Protein AF-A0A529SZB0-F1 (afdb_monomer_lite)

pLDDT: mean 90.09, std 9.83, range [50.91, 96.69]

Radius of gyration: 10.48 Å; chains: 1; bounding box: 18×16×32 Å

Structure (mmCIF, N/CA/C/O backbone):
data_AF-A0A529SZB0-F1
#
_entry.id   AF-A0A529SZB0-F1
#
loop_
_atom_site.group_PDB
_atom_site.id
_atom_site.type_symbol
_atom_site.label_atom_id
_atom_site.label_alt_id
_atom_site.label_comp_id
_atom_site.label_asym_id
_atom_site.label_entity_id
_atom_site.label_seq_id
_atom_site.pdbx_PDB_ins_code
_atom_site.Cartn_x
_atom_site.Cartn_y
_atom_site.Cartn_z
_atom_site.occupancy
_atom_site.B_iso_or_equiv
_atom_site.auth_seq_id
_atom_site.auth_comp_id
_atom_site.auth_asym_id
_atom_site.auth_atom_id
_atom_site.pdbx_PDB_model_num
ATOM 1 N N . MET A 1 1 ? -5.854 6.217 21.338 1.00 50.91 1 MET A N 1
ATOM 2 C CA . MET A 1 1 ? -5.6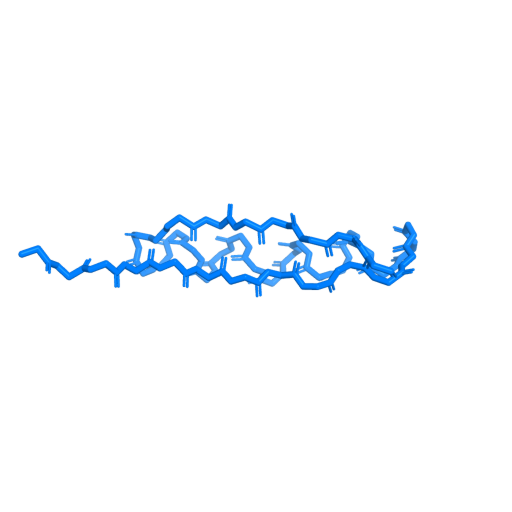70 6.181 19.873 1.00 50.91 1 MET A CA 1
ATOM 3 C C . MET A 1 1 ? -4.315 5.546 19.587 1.00 50.91 1 MET A C 1
ATOM 5 O O . MET A 1 1 ? -3.317 6.096 20.031 1.00 50.91 1 MET A O 1
ATOM 9 N N . ARG A 1 2 ? -4.258 4.367 18.954 1.00 66.06 2 ARG A N 1
ATOM 10 C CA . ARG A 1 2 ? -2.995 3.814 18.432 1.00 66.06 2 ARG A CA 1
ATOM 11 C C . ARG A 1 2 ? -2.943 4.200 16.962 1.00 66.06 2 ARG A C 1
ATOM 13 O O . ARG A 1 2 ? -3.710 3.651 16.183 1.00 66.06 2 ARG A O 1
ATOM 20 N N . PHE A 1 3 ? -2.101 5.163 16.606 1.00 61.78 3 PHE A N 1
ATOM 21 C CA . PHE A 1 3 ? -1.828 5.433 15.199 1.00 61.78 3 PHE A CA 1
ATOM 22 C C . PHE A 1 3 ? -1.166 4.191 14.607 1.00 61.78 3 PHE A C 1
ATOM 24 O O . PHE A 1 3 ? -0.137 3.742 15.112 1.00 61.78 3 PHE A O 1
ATOM 31 N N . LYS A 1 4 ? -1.779 3.615 13.577 1.00 83.81 4 LYS A N 1
ATOM 32 C CA . LYS A 1 4 ? -1.187 2.534 12.801 1.00 83.81 4 LYS A CA 1
ATOM 33 C C . LYS A 1 4 ? -1.150 2.990 11.349 1.00 83.81 4 LYS A C 1
ATOM 35 O O . LYS A 1 4 ? -2.163 2.960 10.654 1.00 83.81 4 LYS A O 1
ATOM 40 N N . THR A 1 5 ? 0.009 3.480 10.934 1.00 93.94 5 THR A N 1
ATOM 41 C CA . THR A 1 5 ? 0.270 3.864 9.548 1.00 93.94 5 THR A CA 1
ATOM 42 C C . THR A 1 5 ? 1.414 3.007 9.045 1.00 93.94 5 THR A C 1
ATOM 44 O O . THR A 1 5 ? 2.477 2.966 9.662 1.00 93.94 5 THR A O 1
ATOM 47 N N . ILE A 1 6 ? 1.183 2.319 7.936 1.00 93.69 6 ILE A N 1
ATOM 48 C CA . ILE A 1 6 ? 2.192 1.593 7.178 1.00 93.69 6 ILE A CA 1
ATOM 49 C C . ILE A 1 6 ? 2.595 2.498 6.016 1.00 93.69 6 ILE A C 1
ATOM 51 O O . ILE A 1 6 ? 1.739 3.050 5.324 1.00 93.69 6 ILE A O 1
ATOM 55 N N . VAL A 1 7 ? 3.899 2.667 5.817 1.00 94.94 7 VAL A N 1
ATOM 56 C CA . VAL A 1 7 ? 4.451 3.427 4.692 1.00 94.94 7 VAL A CA 1
ATOM 57 C C . VAL A 1 7 ? 5.080 2.444 3.715 1.00 94.94 7 VAL A C 1
ATOM 59 O O . VAL A 1 7 ? 5.941 1.657 4.105 1.00 94.94 7 VAL A O 1
ATOM 62 N N . ALA A 1 8 ? 4.649 2.496 2.457 1.00 94.94 8 ALA A N 1
ATOM 63 C CA . ALA A 1 8 ? 5.233 1.736 1.361 1.00 94.94 8 ALA A CA 1
ATOM 64 C C . ALA A 1 8 ? 6.074 2.672 0.487 1.00 94.94 8 ALA A C 1
ATOM 66 O O . ALA A 1 8 ? 5.566 3.668 -0.026 1.00 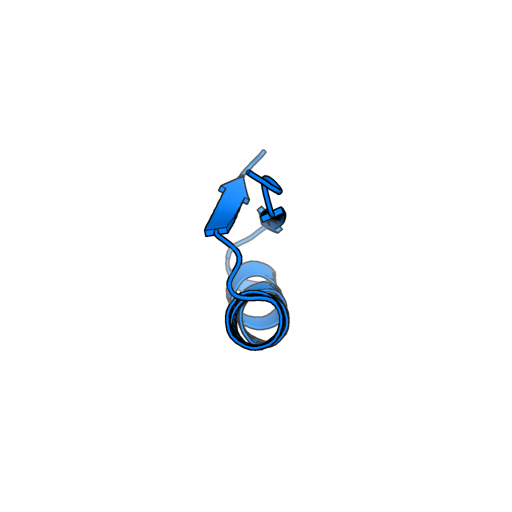94.94 8 ALA A O 1
ATOM 67 N N . ILE A 1 9 ? 7.359 2.355 0.322 1.00 93.81 9 ILE A N 1
ATOM 68 C CA . ILE A 1 9 ? 8.261 3.094 -0.566 1.00 93.81 9 ILE A CA 1
ATOM 69 C C . ILE A 1 9 ? 8.231 2.426 -1.940 1.00 93.81 9 ILE A C 1
ATOM 71 O O . ILE A 1 9 ? 8.562 1.247 -2.061 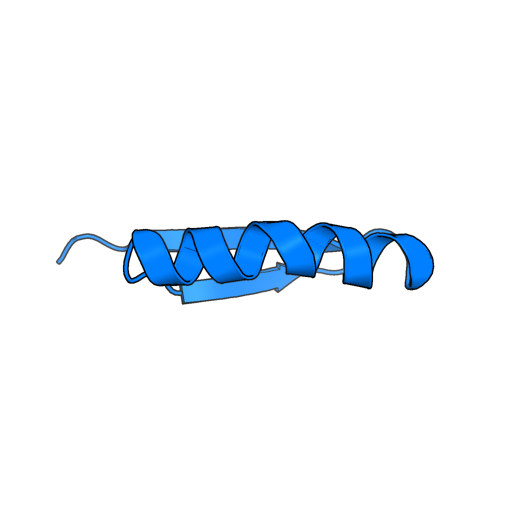1.00 93.81 9 ILE A O 1
ATOM 75 N N . LEU A 1 10 ? 7.826 3.175 -2.961 1.00 94.06 10 LEU A N 1
ATOM 76 C CA . LEU A 1 10 ? 7.670 2.704 -4.335 1.00 94.06 10 LEU A CA 1
ATOM 77 C C . LEU A 1 10 ? 8.810 3.286 -5.177 1.00 94.06 10 LEU A C 1
ATOM 79 O O . LEU A 1 10 ? 8.870 4.498 -5.366 1.00 94.06 10 LEU A O 1
ATOM 83 N N . GLN A 1 11 ? 9.731 2.449 -5.661 1.00 88.94 11 GLN A N 1
ATOM 84 C CA . GLN A 1 11 ? 10.926 2.915 -6.390 1.00 88.94 11 GLN A CA 1
ATOM 85 C C . GLN A 1 11 ? 10.718 3.027 -7.904 1.00 88.94 11 GLN A C 1
ATOM 87 O O . GLN A 1 11 ? 11.320 3.876 -8.551 1.00 88.94 11 GLN A O 1
ATOM 92 N N . ASN A 1 12 ? 9.880 2.174 -8.484 1.00 89.19 12 ASN A N 1
ATOM 93 C CA . ASN A 1 12 ? 9.544 2.176 -9.904 1.00 89.19 12 ASN A CA 1
ATOM 94 C C . ASN A 1 12 ? 8.171 1.507 -10.099 1.00 89.19 12 ASN A C 1
ATOM 96 O O . ASN A 1 12 ? 7.659 0.862 -9.182 1.00 89.19 12 ASN A O 1
ATOM 100 N N . GLU A 1 13 ? 7.569 1.665 -11.278 1.00 85.75 13 GLU A N 1
ATOM 101 C CA . GLU A 1 13 ? 6.224 1.140 -11.563 1.00 85.75 13 GLU A CA 1
ATOM 102 C C . GLU A 1 13 ? 6.151 -0.392 -11.487 1.00 85.75 13 GLU A C 1
ATOM 104 O O . GLU A 1 13 ? 5.169 -0.932 -10.984 1.00 85.75 13 GLU A O 1
ATOM 109 N N . GLN A 1 14 ? 7.201 -1.093 -11.927 1.00 85.25 14 GLN A N 1
ATOM 110 C CA . GLN A 1 14 ?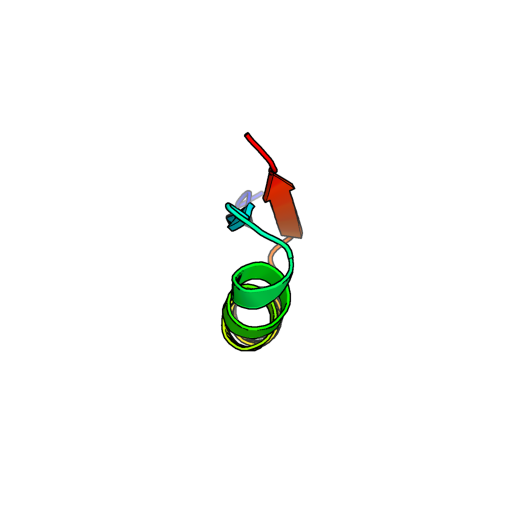 7.244 -2.562 -11.950 1.00 85.25 14 GLN A CA 1
ATOM 111 C C . GLN A 1 14 ? 7.286 -3.160 -10.537 1.00 85.25 14 GLN A C 1
ATOM 113 O O . GLN A 1 14 ? 6.667 -4.186 -10.268 1.00 85.25 14 GLN A O 1
ATOM 118 N N . ASP A 1 15 ? 7.993 -2.510 -9.616 1.00 87.25 15 ASP A N 1
ATOM 119 C CA . ASP A 1 15 ? 8.077 -2.919 -8.217 1.00 87.25 15 ASP A CA 1
ATOM 120 C C . ASP A 1 15 ? 6.876 -2.450 -7.395 1.00 87.25 15 ASP A C 1
ATOM 122 O O . ASP A 1 15 ? 6.582 -3.049 -6.360 1.00 87.25 15 ASP A O 1
ATOM 126 N N . ALA A 1 16 ? 6.171 -1.403 -7.832 1.00 92.62 16 ALA A N 1
ATOM 127 C CA . ALA A 1 16 ? 5.050 -0.849 -7.086 1.00 92.62 16 ALA A CA 1
ATOM 128 C C . ALA A 1 16 ? 3.923 -1.871 -6.901 1.00 92.62 16 ALA A C 1
ATOM 130 O O . ALA A 1 16 ? 3.431 -2.033 -5.786 1.00 92.62 16 ALA A O 1
ATOM 131 N N . GLU A 1 17 ? 3.563 -2.596 -7.960 1.00 92.75 17 GLU A N 1
ATOM 132 C CA . GLU A 1 17 ? 2.510 -3.617 -7.914 1.00 92.75 17 GLU A CA 1
ATOM 133 C C . GLU A 1 17 ? 2.863 -4.724 -6.911 1.00 92.75 17 GLU A C 1
ATOM 135 O O . GLU A 1 17 ? 2.110 -4.986 -5.972 1.00 92.75 17 GLU A O 1
ATOM 140 N N . ARG A 1 18 ? 4.092 -5.251 -6.995 1.00 92.56 18 ARG A N 1
ATOM 141 C CA . ARG A 1 18 ? 4.608 -6.250 -6.050 1.00 92.56 18 ARG A CA 1
ATOM 142 C C . ARG A 1 18 ? 4.609 -5.745 -4.608 1.00 92.56 18 ARG A C 1
ATOM 144 O O . ARG A 1 18 ? 4.301 -6.502 -3.696 1.00 92.56 18 ARG A O 1
ATOM 151 N N . VAL A 1 19 ? 4.988 -4.491 -4.362 1.00 95.00 19 VAL A N 1
ATOM 152 C CA . VAL A 1 19 ? 4.977 -3.915 -3.006 1.00 95.00 19 VAL A CA 1
ATOM 153 C C . VAL A 1 19 ? 3.545 -3.803 -2.475 1.00 95.00 19 VAL A C 1
ATOM 155 O O . VAL A 1 19 ? 3.304 -4.094 -1.299 1.00 95.00 19 VAL A O 1
ATOM 158 N N . LEU A 1 20 ? 2.590 -3.419 -3.323 1.00 94.56 20 LEU A N 1
ATOM 159 C CA . LEU A 1 20 ? 1.186 -3.284 -2.943 1.00 94.56 20 LEU A CA 1
ATOM 160 C C . LEU A 1 20 ? 0.526 -4.634 -2.637 1.00 94.56 20 LEU A C 1
ATOM 162 O O . LEU A 1 20 ? -0.236 -4.697 -1.668 1.00 94.56 20 LEU A O 1
ATOM 166 N N . ASP A 1 21 ? 0.894 -5.706 -3.345 1.00 96.06 21 ASP A N 1
ATOM 167 C CA . ASP A 1 21 ? 0.424 -7.075 -3.070 1.00 96.06 21 ASP A CA 1
ATOM 168 C C . ASP A 1 21 ? 0.698 -7.523 -1.626 1.00 96.06 21 ASP A C 1
ATOM 170 O O . ASP A 1 21 ? -0.070 -8.293 -1.048 1.00 96.06 21 ASP A O 1
ATOM 174 N N . TYR A 1 22 ? 1.772 -7.021 -1.005 1.00 94.75 22 TYR A N 1
ATOM 175 C CA . TYR A 1 22 ? 2.097 -7.313 0.395 1.00 94.75 22 TYR A CA 1
ATOM 176 C C . TYR A 1 22 ? 1.577 -6.254 1.366 1.00 94.75 22 TYR A C 1
ATOM 178 O O . TYR A 1 22 ? 1.140 -6.583 2.472 1.00 94.75 22 TYR A O 1
ATOM 186 N N . ALA A 1 23 ? 1.640 -4.977 0.987 1.00 95.62 23 ALA A N 1
ATOM 187 C CA . ALA A 1 23 ? 1.303 -3.880 1.883 1.00 95.62 23 ALA A CA 1
ATOM 188 C C . ALA A 1 23 ? -0.205 -3.792 2.165 1.00 95.62 23 ALA A C 1
ATOM 190 O O . ALA A 1 23 ? -0.592 -3.467 3.290 1.00 95.62 23 ALA A O 1
ATOM 191 N N . LEU A 1 24 ? -1.052 -4.116 1.181 1.00 96.06 24 LEU A N 1
ATOM 192 C CA . LEU A 1 24 ? -2.508 -4.069 1.324 1.00 96.06 24 LEU A CA 1
ATOM 193 C C . LEU A 1 24 ? -3.037 -5.111 2.329 1.00 96.06 24 LEU A C 1
ATOM 195 O O . LEU A 1 24 ? -3.684 -4.693 3.294 1.00 96.06 24 LEU A O 1
ATOM 199 N N . PRO A 1 25 ? -2.705 -6.417 2.226 1.00 96.69 25 PRO A N 1
ATOM 200 C CA . PRO A 1 25 ? -3.110 -7.397 3.239 1.00 96.69 25 PRO A CA 1
ATOM 201 C C . PRO A 1 25 ? -2.576 -7.074 4.638 1.00 96.69 25 PRO A C 1
ATOM 203 O O . PRO A 1 25 ? -3.216 -7.367 5.648 1.00 96.69 25 PRO A O 1
ATOM 206 N N . LEU A 1 26 ? -1.390 -6.461 4.720 1.00 94.06 26 LEU A N 1
ATOM 207 C CA . LEU A 1 26 ? -0.796 -6.048 5.988 1.00 94.06 26 LEU A CA 1
ATOM 208 C C . LEU A 1 26 ? -1.604 -4.914 6.635 1.00 94.06 26 LEU A C 1
ATOM 210 O O . LEU A 1 26 ? -1.893 -4.966 7.831 1.00 94.06 26 LEU A O 1
ATOM 214 N N . ALA A 1 27 ? -1.991 -3.912 5.843 1.00 95.50 27 ALA A N 1
ATOM 215 C CA . ALA A 1 27 ? -2.819 -2.801 6.292 1.00 95.50 27 ALA A CA 1
ATOM 216 C C . ALA A 1 27 ? -4.216 -3.263 6.720 1.00 95.50 27 ALA A C 1
ATOM 218 O O . ALA A 1 27 ? -4.693 -2.833 7.771 1.00 95.50 27 ALA A O 1
ATOM 219 N N . GLU A 1 28 ? -4.821 -4.193 5.978 1.00 95.31 28 GLU A N 1
ATOM 220 C CA . GLU A 1 28 ? -6.099 -4.813 6.337 1.00 95.31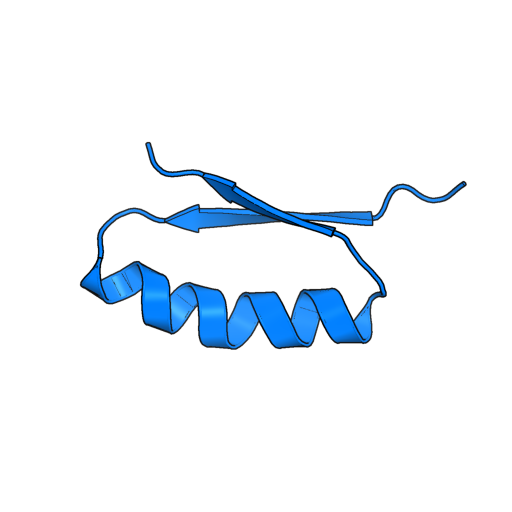 28 GLU A CA 1
ATOM 221 C C . GLU A 1 28 ? -5.995 -5.572 7.666 1.00 95.31 28 GLU A C 1
ATOM 223 O O . GLU A 1 28 ? -6.730 -5.277 8.609 1.00 95.31 28 GLU A O 1
ATOM 228 N N . ARG A 1 29 ? -5.015 -6.478 7.796 1.00 94.00 29 ARG A N 1
ATOM 229 C CA . ARG A 1 29 ? -4.804 -7.285 9.010 1.00 94.00 29 ARG A CA 1
ATOM 230 C C . ARG A 1 29 ? -4.627 -6.438 10.264 1.00 94.00 29 ARG A C 1
ATOM 232 O O . ARG A 1 29 ? -5.019 -6.852 11.355 1.00 94.00 29 ARG A O 1
ATOM 239 N N . PHE A 1 30 ? -3.957 -5.299 10.137 1.00 92.62 30 PHE A N 1
ATOM 240 C CA . PHE A 1 30 ? -3.670 -4.438 11.273 1.00 92.62 30 PHE A CA 1
ATOM 241 C C . PHE A 1 30 ? -4.664 -3.295 11.442 1.00 92.62 30 PHE A C 1
ATOM 243 O O . PHE A 1 30 ? -4.475 -2.519 12.383 1.00 92.62 30 PHE A O 1
ATOM 250 N N . GLU A 1 31 ? -5.693 -3.188 10.597 1.00 93.50 31 GLU A N 1
ATOM 251 C CA . GLU A 1 31 ? -6.627 -2.055 10.565 1.00 93.50 31 GLU A CA 1
ATOM 252 C C . GLU A 1 31 ? -5.855 -0.723 10.543 1.00 93.50 31 GLU A C 1
ATOM 254 O O . GLU A 1 31 ? -5.970 0.120 11.434 1.00 93.50 31 GLU A O 1
ATOM 259 N N . SER A 1 32 ? -4.935 -0.606 9.585 1.00 94.44 32 SER A N 1
ATOM 260 C CA . SER A 1 32 ? -3.953 0.478 9.487 1.00 94.44 32 SER A CA 1
ATOM 261 C C . SER A 1 32 ? -4.141 1.286 8.211 1.00 94.44 32 SER A C 1
ATOM 263 O O . SER A 1 32 ? -4.555 0.757 7.184 1.00 94.44 32 SER A O 1
ATOM 265 N N . HIS A 1 33 ? -3.774 2.565 8.246 1.00 95.12 33 HIS A N 1
ATOM 266 C CA . HIS A 1 33 ? -3.651 3.359 7.027 1.00 95.12 33 HIS A CA 1
ATOM 267 C C . HIS A 1 33 ? -2.427 2.896 6.231 1.00 95.12 33 HIS A C 1
ATOM 269 O O . HIS A 1 33 ? -1.378 2.634 6.822 1.00 95.12 33 HIS A O 1
ATOM 275 N N . LEU A 1 34 ? -2.537 2.849 4.903 1.00 95.56 34 LEU A N 1
ATOM 276 C CA . LEU A 1 34 ? -1.405 2.639 4.003 1.00 95.56 34 LEU A CA 1
ATOM 277 C C . LEU A 1 34 ? -1.124 3.930 3.234 1.00 95.56 34 LEU A C 1
ATOM 279 O O . LEU A 1 34 ? -2.029 4.494 2.622 1.00 95.56 34 LEU A O 1
ATOM 283 N N . VAL A 1 35 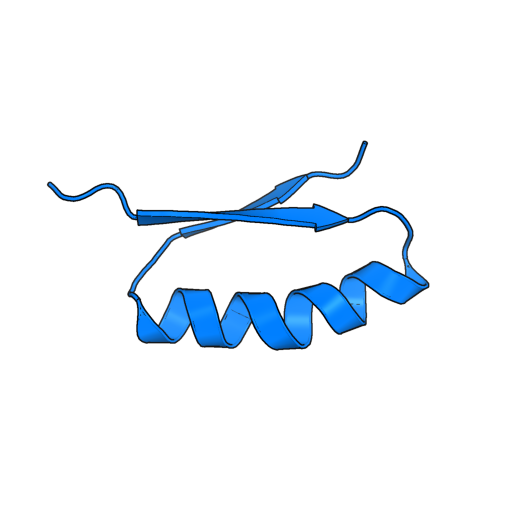? 0.125 4.389 3.261 1.00 95.81 35 VAL A N 1
ATOM 284 C CA . VAL A 1 35 ? 0.586 5.558 2.503 1.00 95.81 35 VAL A CA 1
ATOM 285 C C . VAL A 1 35 ? 1.716 5.128 1.576 1.00 95.81 35 VAL A C 1
ATOM 287 O O . VAL A 1 35 ? 2.748 4.645 2.039 1.00 95.81 35 VAL A O 1
ATOM 290 N N . GLY A 1 36 ? 1.519 5.300 0.269 1.00 94.19 36 GLY A N 1
ATOM 291 C CA . GLY A 1 36 ? 2.567 5.116 -0.732 1.00 94.19 36 GLY A CA 1
ATOM 292 C C . GLY A 1 36 ? 3.407 6.384 -0.882 1.00 94.19 36 GLY A C 1
ATOM 293 O O . GLY A 1 36 ? 2.853 7.478 -0.979 1.00 94.19 36 GLY A O 1
ATOM 294 N N . ILE A 1 37 ? 4.731 6.242 -0.909 1.00 94.50 37 ILE A N 1
ATOM 295 C CA . ILE A 1 37 ? 5.672 7.328 -1.198 1.00 94.50 37 ILE A CA 1
ATOM 296 C C . ILE A 1 37 ? 6.543 6.902 -2.373 1.00 94.50 37 ILE A C 1
ATOM 298 O O . ILE A 1 37 ? 7.185 5.855 -2.321 1.00 94.50 37 ILE A O 1
ATOM 302 N N . HIS A 1 38 ? 6.578 7.737 -3.406 1.00 91.06 38 HIS A N 1
ATOM 303 C CA . HIS A 1 38 ? 7.557 7.649 -4.482 1.00 91.06 38 HIS A CA 1
ATOM 304 C C . HIS A 1 38 ? 8.641 8.703 -4.244 1.00 91.06 38 HIS A C 1
ATOM 306 O O . HIS A 1 38 ? 8.316 9.840 -3.891 1.00 91.06 38 HIS A O 1
ATOM 312 N N . ALA A 1 39 ? 9.903 8.308 -4.384 1.00 76.88 39 ALA A N 1
ATOM 313 C CA . ALA A 1 39 ? 11.077 9.146 -4.165 1.00 76.88 39 ALA A CA 1
ATOM 314 C C . ALA A 1 39 ? 12.123 8.870 -5.245 1.00 76.88 39 ALA A C 1
ATOM 316 O O . ALA A 1 39 ? 12.235 7.687 -5.641 1.00 76.88 39 ALA A O 1
#

Foldseek 3Di:
DDAAEDEFEDADPVVVVVSCVPQVVVCVVVVHHYHYDYD

Sequence (39 aa):
MRFKTIVAILQNEQDAERVLDYALPLAERFESHLVGIHA

Secondary structure (DSSP, 8-state):
----EEEEEE-SHHHHHHHHHHHHHHHHHHT-EEEEEE-